Protein AF-A0A6C0GE37-F1 (afdb_monomer)

Structure (mmCIF, N/CA/C/O backbone):
data_AF-A0A6C0GE37-F1
#
_entry.id   AF-A0A6C0GE37-F1
#
loop_
_atom_site.group_PDB
_atom_site.id
_atom_site.type_symbol
_atom_site.label_atom_id
_atom_site.label_alt_id
_atom_site.label_comp_id
_atom_site.label_asym_id
_atom_site.label_entity_id
_atom_site.label_seq_id
_atom_site.pdbx_PDB_ins_code
_atom_site.Cartn_x
_atom_site.Cartn_y
_atom_site.Cartn_z
_atom_site.occupancy
_atom_site.B_iso_or_equiv
_atom_site.auth_seq_id
_atom_site.auth_comp_id
_atom_site.auth_asym_id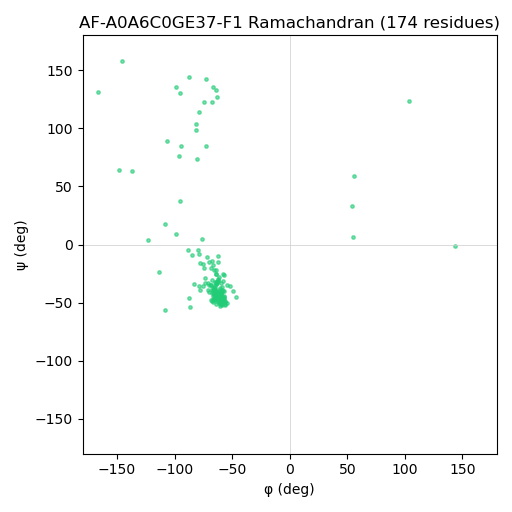
_atom_site.auth_atom_id
_atom_site.pdbx_PDB_model_num
ATOM 1 N N . MET A 1 1 ? -14.416 -0.572 -7.168 1.00 77.81 1 MET A N 1
ATOM 2 C CA . MET A 1 1 ? -14.312 0.905 -7.220 1.00 77.81 1 MET A CA 1
ATOM 3 C C . MET A 1 1 ? -13.157 1.332 -8.109 1.00 77.81 1 MET A C 1
ATOM 5 O O . MET A 1 1 ? -12.217 0.561 -8.266 1.00 77.81 1 MET A O 1
ATOM 9 N N . LYS A 1 2 ? -13.223 2.531 -8.700 1.00 89.38 2 LYS A N 1
ATOM 10 C CA . LYS A 1 2 ? -12.114 3.103 -9.487 1.00 89.38 2 LYS A CA 1
ATOM 11 C C . LYS A 1 2 ? -11.166 3.870 -8.557 1.00 89.38 2 LYS A C 1
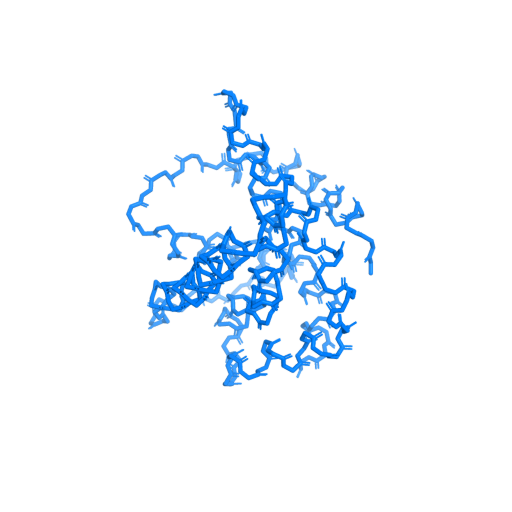ATOM 13 O O . LYS A 1 2 ? -11.636 4.543 -7.646 1.00 89.38 2 LYS A O 1
ATOM 18 N N . PHE A 1 3 ? -9.854 3.850 -8.813 1.00 92.69 3 PHE A N 1
ATOM 19 C CA . PHE A 1 3 ? -8.864 4.534 -7.959 1.00 92.69 3 PHE A CA 1
ATOM 20 C C . PHE A 1 3 ? -9.165 6.032 -7.749 1.00 92.69 3 PHE A C 1
ATOM 22 O O . PHE A 1 3 ? -8.959 6.561 -6.661 1.00 92.69 3 PHE A O 1
ATOM 29 N N . LYS A 1 4 ? -9.715 6.710 -8.769 1.00 94.62 4 LYS A N 1
ATOM 30 C CA . LYS A 1 4 ? -10.102 8.130 -8.693 1.00 94.62 4 LYS A CA 1
ATOM 31 C C . LYS A 1 4 ? -11.137 8.390 -7.599 1.00 94.62 4 LYS A C 1
ATOM 33 O O . LYS A 1 4 ? -11.048 9.387 -6.896 1.00 94.62 4 LYS A O 1
ATOM 38 N N . GLU A 1 5 ? -12.103 7.490 -7.458 1.00 95.44 5 GLU A N 1
ATOM 39 C CA . GLU A 1 5 ? -13.155 7.592 -6.449 1.00 95.44 5 GLU A CA 1
ATOM 40 C C . GLU A 1 5 ? -12.584 7.426 -5.037 1.00 95.44 5 GLU A C 1
ATOM 42 O O . GLU A 1 5 ? -12.931 8.196 -4.144 1.00 95.44 5 GLU A O 1
ATOM 47 N N . LEU A 1 6 ? -11.653 6.480 -4.856 1.00 95.62 6 LEU A N 1
ATOM 48 C CA . LEU A 1 6 ? -10.946 6.287 -3.588 1.00 95.62 6 LEU A CA 1
ATOM 49 C C . LEU A 1 6 ? -10.177 7.552 -3.193 1.00 95.62 6 LEU A C 1
ATOM 51 O O . LEU A 1 6 ? -10.388 8.070 -2.100 1.00 95.62 6 LEU A O 1
ATOM 55 N N . LEU A 1 7 ? -9.379 8.108 -4.112 1.00 96.31 7 LEU A N 1
ATOM 56 C CA . LEU A 1 7 ? -8.619 9.337 -3.865 1.00 96.31 7 LEU A CA 1
ATOM 57 C C . LEU A 1 7 ? -9.532 10.521 -3.518 1.00 96.31 7 LEU A C 1
ATOM 59 O O . LEU A 1 7 ? -9.231 11.275 -2.593 1.00 96.31 7 LEU A O 1
ATOM 63 N N . LEU A 1 8 ? -10.660 10.680 -4.220 1.00 96.50 8 LEU A N 1
ATOM 64 C CA . LEU A 1 8 ? -11.628 11.748 -3.953 1.00 96.50 8 LEU A CA 1
ATOM 65 C C . LEU A 1 8 ? -12.291 11.597 -2.579 1.00 96.50 8 LEU A C 1
ATOM 67 O O . LEU A 1 8 ? -12.357 12.573 -1.829 1.00 96.50 8 LEU A O 1
ATOM 71 N N . ARG A 1 9 ? -12.740 10.387 -2.221 1.00 95.31 9 ARG A N 1
ATOM 72 C CA . ARG A 1 9 ? -13.322 10.103 -0.898 1.00 95.31 9 ARG A CA 1
ATOM 73 C C . ARG A 1 9 ? -12.304 10.351 0.212 1.00 95.31 9 ARG A C 1
ATOM 75 O O . ARG A 1 9 ? -12.623 11.027 1.187 1.00 95.31 9 ARG A O 1
ATOM 82 N N . SER A 1 10 ? -11.073 9.870 0.045 1.00 94.94 10 SER A N 1
ATOM 83 C CA . SER A 1 10 ? -9.993 10.076 1.013 1.00 94.94 10 SER A CA 1
ATOM 84 C C . SER A 1 10 ? -9.624 11.545 1.177 1.00 94.94 10 SER A C 1
ATOM 86 O O . SER A 1 10 ? -9.454 12.011 2.301 1.00 94.94 10 SER A O 1
ATOM 88 N N . LYS A 1 11 ? -9.544 12.296 0.075 1.00 94.56 11 LYS A N 1
ATOM 89 C CA . LYS A 1 11 ? -9.297 13.737 0.119 1.00 94.56 11 LYS A CA 1
ATOM 90 C C . LYS A 1 11 ? -10.422 14.465 0.854 1.00 94.56 11 LYS A C 1
ATOM 92 O O . LYS A 1 11 ? -10.144 15.197 1.793 1.00 94.56 11 LYS A O 1
ATOM 97 N N . SER A 1 12 ? -11.682 14.193 0.503 1.00 94.44 12 SER A N 1
ATOM 98 C CA . SER A 1 12 ? -12.840 14.796 1.179 1.00 94.44 12 SER A CA 1
ATOM 99 C C . SER A 1 12 ? -12.868 14.489 2.681 1.00 94.44 12 SER A C 1
ATOM 101 O O . SER A 1 12 ? -13.231 15.350 3.480 1.00 94.44 12 SER A O 1
ATOM 103 N N . TYR A 1 13 ? -12.454 13.282 3.078 1.00 92.81 13 TYR A N 1
ATOM 104 C CA . TYR A 1 13 ? -12.346 12.900 4.485 1.00 92.81 13 TYR A CA 1
ATOM 105 C C . TYR A 1 13 ? -11.274 13.706 5.230 1.00 92.81 13 TYR A C 1
ATOM 107 O O . TYR A 1 13 ? -11.537 14.214 6.321 1.00 92.81 13 TYR A O 1
ATOM 115 N N . LEU A 1 14 ? -10.075 13.840 4.653 1.00 90.81 14 LEU A N 1
ATOM 116 C CA . LEU A 1 14 ? -8.969 14.569 5.283 1.00 90.81 14 LEU A CA 1
ATOM 117 C C . LEU A 1 14 ? -9.169 16.087 5.258 1.00 90.81 14 LEU A C 1
ATOM 119 O O . LEU A 1 14 ? -8.799 16.750 6.220 1.00 90.81 14 LEU A O 1
ATOM 123 N N . ASP A 1 15 ? -9.813 16.636 4.227 1.00 90.38 15 ASP A N 1
ATOM 124 C CA . ASP A 1 15 ? -10.150 18.064 4.162 1.00 90.38 15 ASP A CA 1
ATOM 125 C C . ASP A 1 15 ? -11.117 18.464 5.292 1.00 90.38 15 ASP A C 1
ATOM 127 O O . ASP A 1 15 ? -11.019 19.563 5.834 1.00 90.38 15 ASP A O 1
ATOM 131 N N . LYS A 1 16 ? -12.007 17.552 5.710 1.00 89.69 16 LYS A N 1
ATOM 132 C CA . LYS A 1 16 ? -12.886 17.739 6.878 1.00 89.69 16 LYS A CA 1
ATOM 133 C C . LYS A 1 16 ? -12.165 17.575 8.220 1.00 89.69 16 LYS A C 1
ATOM 135 O O . LYS A 1 16 ? -12.702 17.995 9.238 1.00 89.69 16 LYS A O 1
ATOM 140 N N . ASN A 1 17 ? -10.976 16.971 8.232 1.00 84.94 17 ASN A N 1
ATOM 141 C CA . ASN A 1 17 ? -10.216 16.654 9.443 1.00 84.94 17 ASN A CA 1
ATOM 142 C C . ASN A 1 17 ? -8.714 16.977 9.272 1.00 84.94 17 ASN A C 1
ATOM 144 O O . ASN A 1 17 ? -7.864 16.078 9.306 1.00 84.94 17 ASN A O 1
ATOM 148 N N . PRO A 1 18 ? -8.355 18.256 9.060 1.00 78.12 18 PRO A N 1
ATOM 149 C CA . PRO A 1 18 ? -7.013 18.651 8.628 1.00 78.12 18 PRO A CA 1
ATOM 150 C C . PRO A 1 18 ? -5.913 18.366 9.664 1.00 78.12 18 PRO A C 1
ATOM 152 O O . PRO A 1 18 ? -4.746 18.224 9.297 1.00 78.12 18 PRO A O 1
ATOM 155 N N . HIS A 1 19 ? -6.265 18.240 10.947 1.00 76.94 19 HIS A N 1
ATOM 156 C CA . HIS A 1 19 ? -5.350 17.911 12.048 1.00 76.94 19 HIS A CA 1
ATOM 157 C C . HIS A 1 19 ? -4.782 16.485 11.978 1.00 76.94 19 HIS A C 1
ATOM 159 O O . HIS A 1 19 ? -3.791 16.194 12.645 1.00 76.94 19 HIS A O 1
ATOM 165 N N . TYR A 1 20 ? -5.351 15.600 11.153 1.00 75.12 20 TYR A N 1
ATOM 166 C CA . TYR A 1 20 ? -4.868 14.221 10.979 1.00 75.12 20 TYR A CA 1
ATOM 167 C C . TYR A 1 20 ? -3.641 14.082 10.082 1.00 75.12 20 TYR A C 1
ATOM 169 O O . TYR A 1 20 ? -3.049 13.001 10.018 1.00 75.12 20 TYR A O 1
ATOM 177 N N . VAL A 1 21 ? -3.241 15.165 9.417 1.00 71.75 21 VAL A N 1
ATOM 178 C CA . VAL A 1 21 ? -2.014 15.237 8.624 1.00 71.75 21 VAL A CA 1
ATOM 179 C C . VAL A 1 21 ? -0.929 15.865 9.496 1.00 71.75 21 VAL A C 1
ATOM 181 O O . VAL A 1 21 ? -0.613 17.047 9.378 1.00 71.75 21 VAL A O 1
ATOM 184 N N . ALA A 1 22 ? -0.381 15.080 10.423 1.00 63.69 22 ALA A N 1
ATOM 185 C CA . ALA A 1 22 ? 0.732 15.511 11.262 1.00 63.69 22 ALA A CA 1
ATOM 186 C C . ALA A 1 22 ? 2.065 15.054 10.652 1.00 63.69 22 ALA A C 1
ATOM 188 O O . ALA A 1 22 ? 2.244 13.877 10.341 1.00 63.69 22 ALA A O 1
ATOM 189 N N . ASN A 1 23 ? 3.027 15.971 10.522 1.00 58.41 23 ASN A N 1
ATOM 190 C CA . ASN A 1 23 ? 4.395 15.639 10.121 1.00 58.41 23 ASN A CA 1
ATOM 191 C C . ASN A 1 23 ? 5.113 14.936 11.280 1.00 58.41 23 ASN A C 1
ATOM 193 O O . ASN A 1 23 ? 5.798 15.577 12.074 1.00 58.41 23 ASN A O 1
ATOM 197 N N . ARG A 1 24 ? 4.947 13.618 11.402 1.00 59.25 24 ARG A N 1
ATOM 198 C CA . ARG A 1 24 ? 5.742 12.806 12.329 1.00 59.25 24 ARG A CA 1
ATOM 199 C C . ARG A 1 24 ? 6.747 11.978 11.541 1.00 59.25 24 ARG A C 1
ATOM 201 O O . ARG A 1 24 ? 6.466 10.849 11.156 1.00 59.25 24 ARG A O 1
ATOM 208 N N . TYR A 1 25 ? 7.924 12.553 11.311 1.00 57.50 25 TYR A N 1
ATOM 209 C CA . TYR A 1 25 ? 9.093 11.794 10.875 1.00 57.50 25 TYR A CA 1
ATOM 210 C C . TYR A 1 25 ? 9.678 11.098 12.104 1.00 57.50 25 TYR A C 1
ATOM 212 O O . TYR A 1 25 ? 10.118 11.760 13.040 1.00 57.50 25 TYR A O 1
ATOM 220 N N . SER A 1 26 ? 9.636 9.769 12.148 1.00 61.88 26 SER A N 1
ATOM 221 C CA . SER A 1 26 ? 10.263 9.007 13.227 1.00 61.88 26 SER A CA 1
ATOM 222 C C . SER A 1 26 ? 10.823 7.689 12.707 1.00 61.88 26 SER A C 1
ATOM 224 O O . SER A 1 26 ? 10.369 7.169 11.689 1.00 61.88 26 SER A O 1
ATOM 226 N N . LEU A 1 27 ? 11.785 7.122 13.437 1.00 59.34 27 LEU A N 1
ATOM 227 C CA . LEU A 1 27 ? 12.392 5.820 13.134 1.00 59.34 27 LEU A CA 1
ATOM 228 C C . LEU A 1 27 ? 11.377 4.655 13.188 1.00 59.34 27 LEU A C 1
ATOM 230 O O . LEU A 1 27 ? 11.637 3.582 12.654 1.00 59.34 27 LEU A O 1
ATOM 234 N N . GLY A 1 28 ? 10.195 4.865 13.779 1.00 77.25 28 GLY A N 1
ATOM 235 C CA . GLY A 1 28 ? 9.119 3.877 13.895 1.00 77.25 28 GLY A CA 1
ATOM 236 C C . GLY A 1 28 ? 8.053 3.976 12.801 1.00 77.25 28 GLY A C 1
ATOM 237 O O . GLY A 1 28 ? 6.875 3.806 13.114 1.00 77.25 28 GLY A 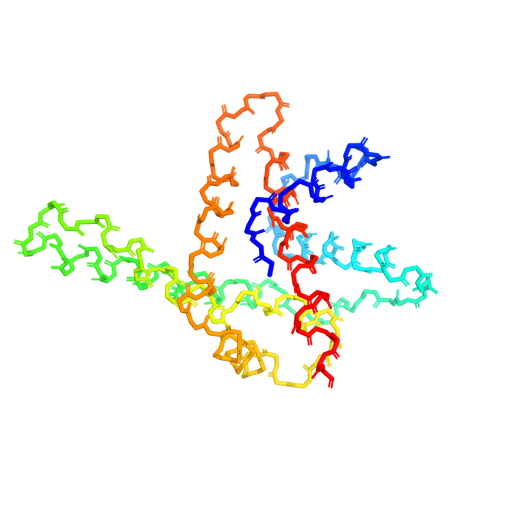O 1
ATOM 238 N N . VAL A 1 29 ? 8.425 4.286 11.552 1.00 85.94 29 VAL A N 1
ATOM 239 C CA . VAL A 1 29 ? 7.488 4.594 10.446 1.00 85.94 29 VAL A CA 1
ATOM 240 C C . VAL A 1 29 ? 6.339 3.584 10.343 1.00 85.94 29 VAL A C 1
ATOM 242 O O . VAL A 1 29 ? 5.182 3.980 10.234 1.00 85.94 29 VAL A O 1
ATOM 245 N N . PHE A 1 30 ? 6.630 2.282 10.438 1.00 91.56 30 PHE A N 1
ATOM 246 C CA . PHE A 1 30 ? 5.605 1.238 10.344 1.00 91.56 30 PHE A CA 1
ATOM 247 C C . PHE A 1 30 ? 4.671 1.189 11.549 1.00 91.56 30 PHE A C 1
ATOM 249 O O . PHE A 1 30 ? 3.468 1.026 11.371 1.00 91.56 30 PHE A O 1
ATOM 256 N N . TRP A 1 31 ? 5.197 1.353 12.762 1.00 91.94 31 TRP A N 1
ATOM 257 C CA . TRP A 1 31 ? 4.380 1.362 13.973 1.00 91.94 31 TRP A CA 1
ATOM 258 C C . TRP A 1 31 ? 3.457 2.584 14.008 1.00 91.94 31 TRP A C 1
ATOM 260 O O . TRP A 1 31 ? 2.254 2.445 14.213 1.00 91.94 31 TRP A O 1
ATOM 270 N N . TRP A 1 32 ? 3.990 3.776 13.718 1.00 90.25 32 TRP A N 1
ATOM 271 C CA . TRP A 1 32 ? 3.192 5.005 13.649 1.00 90.25 32 TRP A CA 1
ATOM 272 C C . TRP A 1 32 ? 2.191 4.977 12.498 1.00 90.25 32 TRP A C 1
ATOM 274 O O . TRP A 1 32 ? 1.055 5.410 12.675 1.00 90.25 32 TRP A O 1
ATOM 284 N N . GLY A 1 33 ? 2.583 4.428 11.346 1.00 90.94 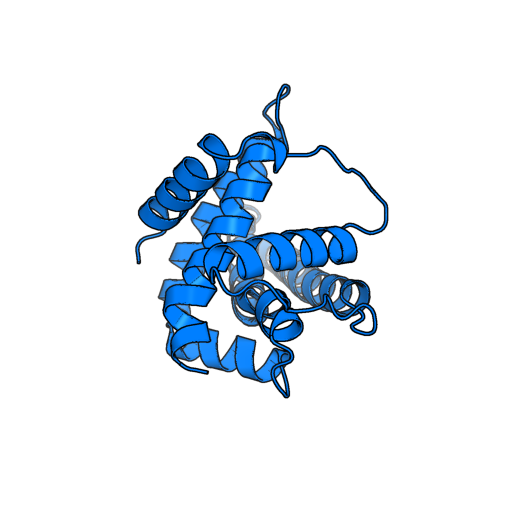33 GLY A N 1
ATOM 285 C CA . GLY A 1 33 ? 1.684 4.204 10.219 1.00 90.94 33 GLY A CA 1
ATOM 286 C C . GLY A 1 33 ? 0.537 3.265 10.587 1.00 90.94 33 GLY A C 1
ATOM 287 O O . GLY A 1 33 ? -0.619 3.600 10.351 1.00 90.94 33 GLY A O 1
ATOM 288 N N . ALA A 1 34 ? 0.831 2.138 11.240 1.00 93.25 34 ALA A N 1
ATOM 289 C CA . ALA A 1 34 ? -0.186 1.206 11.723 1.00 93.25 34 ALA A CA 1
ATOM 290 C C . ALA A 1 34 ? -1.117 1.853 12.755 1.00 93.25 34 ALA A C 1
ATOM 292 O O . ALA A 1 34 ? -2.332 1.694 12.664 1.00 93.25 34 ALA A O 1
ATOM 293 N N . LYS A 1 35 ? -0.570 2.632 13.695 1.00 92.94 35 LYS A N 1
ATOM 294 C CA . LYS A 1 35 ? -1.367 3.370 14.679 1.00 92.94 35 LYS A CA 1
ATOM 295 C C . LYS A 1 35 ? -2.281 4.396 14.008 1.00 92.94 35 LYS A C 1
ATOM 297 O O . LYS A 1 35 ? -3.467 4.449 14.315 1.00 92.94 35 LYS A O 1
ATOM 302 N N . TRP A 1 36 ? -1.764 5.152 13.042 1.00 92.50 36 TRP A N 1
ATOM 303 C CA . TRP A 1 36 ? -2.568 6.088 12.260 1.00 92.50 36 TRP A CA 1
ATOM 304 C C . TRP A 1 36 ? -3.671 5.366 11.475 1.00 92.50 36 TRP A C 1
ATOM 306 O O . TRP A 1 36 ? -4.812 5.817 11.474 1.00 92.50 36 TRP A O 1
ATOM 316 N N . MET A 1 37 ? -3.361 4.226 10.847 1.00 93.75 37 MET A N 1
ATOM 317 C CA . MET A 1 37 ? -4.345 3.412 10.126 1.00 93.75 37 MET A CA 1
ATOM 318 C C . MET A 1 37 ? -5.433 2.872 11.055 1.00 93.75 37 MET A C 1
ATOM 320 O O . MET A 1 37 ? -6.602 2.891 10.681 1.00 93.75 37 MET A O 1
ATOM 324 N N . PHE A 1 38 ? -5.059 2.433 12.258 1.00 93.75 38 PHE A N 1
ATOM 325 C CA . PHE A 1 38 ? -5.992 1.997 13.294 1.00 93.75 38 PHE A CA 1
ATOM 326 C C . PHE A 1 38 ? -6.951 3.121 13.684 1.00 93.75 38 PHE A C 1
ATOM 328 O O . PHE A 1 38 ? -8.160 2.923 13.632 1.00 93.75 38 PHE A O 1
ATOM 335 N N . ASP A 1 39 ? -6.427 4.310 14.001 1.00 91.44 39 ASP A N 1
ATOM 336 C CA . ASP A 1 39 ? -7.256 5.449 14.413 1.00 91.44 39 ASP A CA 1
ATOM 337 C C . ASP A 1 39 ? -8.246 5.843 13.302 1.00 91.44 39 ASP A C 1
ATOM 339 O O . ASP A 1 39 ? -9.400 6.165 13.573 1.00 91.44 39 ASP A O 1
ATOM 343 N N . ARG A 1 40 ? -7.824 5.773 12.031 1.00 91.94 40 ARG A N 1
ATOM 344 C CA . ARG A 1 40 ? -8.712 6.037 10.887 1.00 91.94 40 ARG A CA 1
ATOM 345 C C . ARG A 1 40 ? -9.752 4.937 10.680 1.00 91.94 40 ARG A C 1
ATOM 347 O O . ARG A 1 40 ? -10.886 5.260 10.348 1.00 91.94 40 ARG A O 1
ATOM 354 N N . LEU A 1 41 ? -9.399 3.664 10.854 1.00 91.31 41 LEU A N 1
ATOM 355 C CA . LEU A 1 41 ? -10.357 2.557 10.754 1.00 91.31 41 LEU A CA 1
ATOM 356 C C . LEU A 1 41 ? -11.420 2.621 11.863 1.00 91.31 41 LEU A C 1
ATOM 358 O O . LEU A 1 41 ? -12.601 2.474 11.561 1.00 91.31 41 LEU A O 1
ATOM 362 N N . ASP A 1 42 ? -11.021 2.902 13.107 1.00 89.94 42 ASP A N 1
ATOM 363 C CA . ASP A 1 42 ? -11.939 3.049 14.252 1.00 89.94 42 ASP A CA 1
ATOM 364 C C . ASP A 1 42 ? -12.930 4.209 14.030 1.00 89.94 42 ASP A C 1
ATOM 366 O O . ASP A 1 42 ? -14.140 4.070 14.230 1.00 89.94 42 ASP A O 1
ATOM 370 N N . GLU A 1 43 ? -12.443 5.339 13.505 1.00 88.31 43 GLU A N 1
ATOM 371 C CA . GLU A 1 43 ? -13.293 6.472 13.121 1.00 88.31 43 GLU A CA 1
ATOM 372 C C . GLU A 1 43 ? -14.271 6.130 11.988 1.00 88.31 43 GLU A C 1
ATOM 374 O O . GLU A 1 43 ? -15.447 6.502 12.054 1.00 88.31 43 GLU A O 1
ATOM 379 N N . LEU A 1 44 ? -13.799 5.428 10.952 1.00 87.81 44 LEU A N 1
ATOM 380 C CA . LEU A 1 44 ? -14.622 5.025 9.809 1.00 87.81 44 LEU A CA 1
ATOM 381 C C . LEU A 1 44 ? -15.744 4.061 10.215 1.00 87.81 44 LEU A C 1
ATOM 383 O O . LEU A 1 44 ? -16.827 4.116 9.630 1.00 87.81 44 LEU A O 1
ATOM 387 N N . ASP A 1 45 ? -15.521 3.216 11.221 1.00 83.25 45 ASP A N 1
ATOM 388 C CA . ASP A 1 45 ? -16.529 2.275 11.719 1.00 83.25 45 ASP A CA 1
ATOM 389 C C . ASP A 1 45 ? -17.581 2.918 12.624 1.00 83.25 45 ASP A C 1
ATOM 391 O O . ASP A 1 45 ? -18.617 2.303 12.890 1.00 83.25 45 ASP A O 1
ATOM 395 N N . LYS A 1 46 ? -17.328 4.129 13.140 1.00 77.12 46 LYS A N 1
ATOM 396 C CA . LYS A 1 46 ? -18.142 4.797 14.178 1.00 77.12 46 LYS A CA 1
ATOM 397 C C . LYS A 1 46 ? -18.334 3.966 15.461 1.00 77.12 46 LYS A C 1
ATOM 399 O O . LYS A 1 46 ? -19.085 4.379 16.346 1.00 77.12 46 LYS A O 1
ATOM 404 N N . LYS A 1 47 ? -17.661 2.819 15.590 1.00 65.12 47 LYS A N 1
ATOM 405 C CA . LYS A 1 47 ? -17.677 1.941 16.762 1.00 65.12 47 LYS A CA 1
ATOM 406 C C . LYS A 1 47 ? -16.493 2.297 17.648 1.00 65.12 47 LYS A C 1
ATOM 408 O O . LYS A 1 47 ? -15.446 1.676 17.569 1.00 65.12 47 LYS A O 1
ATOM 413 N N . LYS A 1 48 ? -16.674 3.305 18.501 1.00 59.94 48 LYS A N 1
ATOM 414 C CA . LYS A 1 48 ? -15.665 3.660 19.504 1.00 59.94 48 LYS A CA 1
ATOM 415 C C . LYS A 1 48 ? -15.490 2.498 20.482 1.00 59.94 48 LYS A C 1
ATOM 417 O O . LYS A 1 48 ? -16.473 2.069 21.085 1.00 59.94 48 LYS A O 1
ATOM 422 N N . GLY A 1 49 ? -14.256 2.038 20.677 1.00 65.75 49 GLY A N 1
ATOM 423 C CA . GLY A 1 49 ? -13.930 1.124 21.780 1.00 65.75 49 GLY A CA 1
ATOM 424 C C . GLY A 1 49 ? -12.899 0.044 21.480 1.00 65.75 49 GLY A C 1
ATOM 425 O O . GLY A 1 49 ? -12.557 -0.713 22.387 1.00 65.75 49 GLY A O 1
ATOM 426 N N . HIS A 1 50 ? -12.377 -0.043 20.255 1.00 79.69 50 HIS A N 1
ATOM 427 C CA . HIS A 1 50 ? -11.262 -0.944 19.992 1.00 79.69 50 HIS A CA 1
ATOM 428 C C . HIS A 1 50 ? -9.977 -0.385 20.618 1.00 79.69 50 HIS A C 1
ATOM 430 O O . HIS A 1 50 ? -9.729 0.822 20.620 1.00 79.69 50 HIS A O 1
ATOM 436 N N . SER A 1 51 ? -9.140 -1.265 21.165 1.00 87.56 51 SER A N 1
ATOM 437 C CA . SER A 1 51 ? -7.799 -0.913 21.627 1.00 87.56 51 SER A CA 1
ATOM 438 C C . SER A 1 51 ? -6.767 -1.302 20.571 1.00 87.56 51 SER A C 1
ATOM 440 O O . SER A 1 51 ? -6.817 -2.391 19.995 1.00 87.56 51 SER A O 1
ATOM 442 N N . PHE A 1 52 ?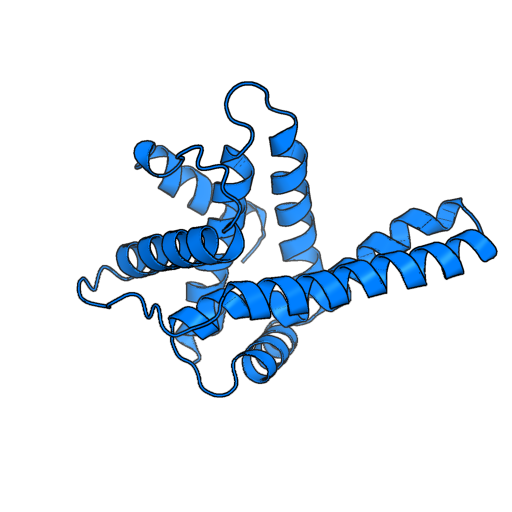 -5.823 -0.396 20.305 1.00 91.62 52 PHE A N 1
ATOM 443 C CA . PHE A 1 52 ? -4.695 -0.694 19.428 1.00 91.62 52 PHE A CA 1
ATOM 444 C C . PHE A 1 52 ? -3.803 -1.736 20.098 1.00 91.62 52 PHE A C 1
ATOM 446 O O . PHE A 1 52 ? -3.308 -1.515 21.204 1.00 91.62 52 PHE A O 1
ATOM 453 N N . ASP A 1 53 ? -3.596 -2.863 19.426 1.00 91.25 53 ASP A N 1
ATOM 454 C CA . ASP A 1 53 ? -2.781 -3.948 19.954 1.00 91.2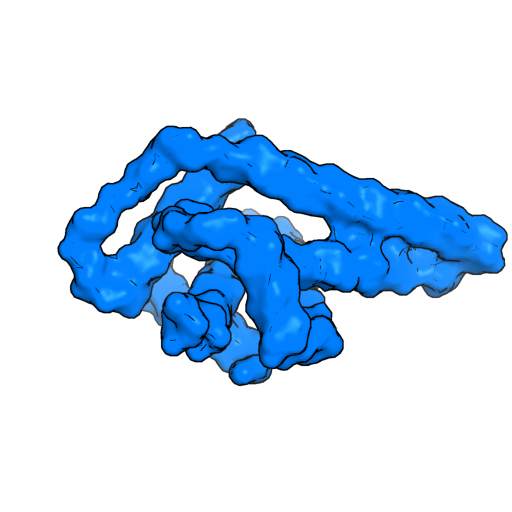5 53 ASP A CA 1
ATOM 455 C C . ASP A 1 53 ? -1.293 -3.673 19.730 1.00 91.25 53 ASP A C 1
ATOM 457 O O . ASP A 1 53 ? -0.747 -3.894 18.648 1.00 91.25 53 ASP A O 1
ATOM 461 N N . SER A 1 54 ? -0.630 -3.180 20.773 1.00 89.94 54 SER A N 1
ATOM 462 C CA . SER A 1 54 ? 0.803 -2.892 20.750 1.00 89.94 54 SER A CA 1
ATOM 463 C C . SER A 1 54 ? 1.683 -4.145 20.740 1.00 89.94 54 SER A C 1
ATOM 465 O O . SER A 1 54 ? 2.882 -4.014 20.494 1.00 89.94 54 SER A O 1
ATOM 467 N N . SER A 1 55 ? 1.128 -5.343 20.971 1.00 92.56 55 SER A N 1
ATOM 468 C CA . SER A 1 55 ? 1.893 -6.598 20.923 1.00 92.56 55 SER A CA 1
ATOM 469 C C . SER A 1 55 ? 2.231 -7.035 19.493 1.00 92.56 55 SER A C 1
ATOM 471 O O . SER A 1 55 ? 3.175 -7.797 19.276 1.00 92.56 55 SER A O 1
ATOM 473 N N . VAL A 1 56 ? 1.501 -6.527 18.494 1.00 94.25 56 VAL A N 1
ATOM 474 C CA . VAL A 1 56 ? 1.747 -6.839 17.084 1.00 94.25 56 VAL A CA 1
ATOM 475 C C . VAL A 1 56 ?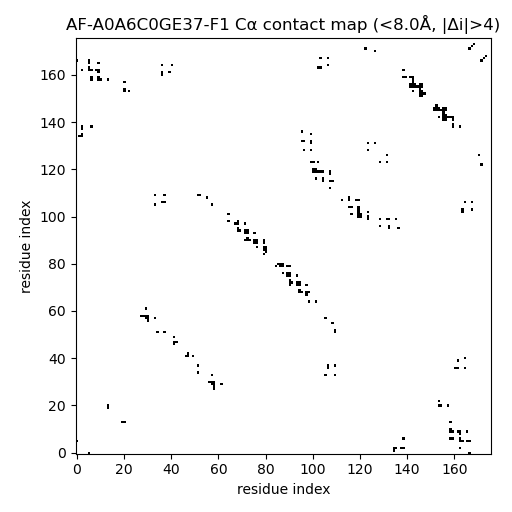 2.991 -6.102 16.591 1.00 94.25 56 VAL A C 1
ATOM 477 O O . VAL A 1 56 ? 3.069 -4.872 16.590 1.00 94.25 56 VAL A O 1
ATOM 480 N N . ASN A 1 57 ? 3.969 -6.856 16.086 1.00 94.94 57 ASN A N 1
ATOM 481 C CA . ASN A 1 57 ? 5.206 -6.293 15.551 1.00 94.94 57 ASN A CA 1
ATOM 482 C C . ASN A 1 57 ? 5.029 -5.772 14.110 1.00 94.94 57 ASN A C 1
ATOM 484 O O . ASN A 1 57 ? 5.500 -6.372 13.141 1.00 94.94 57 ASN A O 1
ATOM 488 N N . PHE A 1 58 ? 4.348 -4.632 13.963 1.00 94.88 58 PHE A N 1
ATOM 489 C CA . PHE A 1 58 ? 4.120 -3.978 12.665 1.00 94.88 58 PHE A CA 1
ATOM 490 C C . PHE A 1 58 ? 5.416 -3.634 11.924 1.00 94.88 58 PHE A C 1
ATOM 492 O O . PHE A 1 58 ? 5.451 -3.666 10.694 1.00 94.88 58 PHE A O 1
ATOM 499 N N . THR A 1 59 ? 6.493 -3.341 12.656 1.00 95.06 59 THR A N 1
ATOM 500 C CA . THR A 1 59 ? 7.805 -3.045 12.074 1.00 95.06 59 THR A CA 1
ATOM 501 C C . THR A 1 59 ? 8.385 -4.260 11.361 1.00 95.06 59 THR A C 1
ATOM 503 O O . THR A 1 59 ? 8.800 -4.131 10.213 1.00 95.06 59 THR A O 1
ATOM 506 N N . ALA A 1 60 ? 8.351 -5.443 11.979 1.00 95.56 60 ALA A N 1
ATOM 507 C CA . ALA A 1 60 ? 8.832 -6.671 11.348 1.00 95.56 60 ALA A CA 1
ATOM 508 C C . ALA A 1 60 ? 8.040 -7.012 10.075 1.00 95.56 60 ALA A C 1
ATOM 510 O O . ALA A 1 60 ? 8.641 -7.303 9.043 1.00 95.56 60 ALA A O 1
ATOM 511 N N . TYR A 1 61 ? 6.706 -6.904 10.109 1.00 96.31 61 TYR A N 1
ATOM 512 C CA . TYR A 1 61 ? 5.866 -7.129 8.923 1.00 96.31 61 TYR A CA 1
ATOM 513 C C . TYR A 1 61 ? 6.106 -6.095 7.817 1.00 96.31 61 TYR A C 1
ATOM 515 O O . TYR A 1 61 ? 6.125 -6.448 6.638 1.00 96.31 61 TYR A O 1
ATOM 523 N N . GLY A 1 62 ? 6.311 -4.828 8.187 1.00 95.00 62 GLY A N 1
ATOM 524 C CA . GLY A 1 62 ? 6.691 -3.769 7.256 1.00 95.00 62 GLY A CA 1
ATOM 525 C C . GLY A 1 62 ? 8.024 -4.070 6.577 1.00 95.00 62 GLY A C 1
ATOM 526 O O . GLY A 1 62 ? 8.084 -4.124 5.352 1.00 95.00 62 GLY A O 1
ATOM 527 N N . ILE A 1 63 ? 9.068 -4.350 7.359 1.00 95.81 63 ILE A N 1
ATOM 528 C CA . ILE A 1 63 ? 10.398 -4.709 6.846 1.00 95.81 63 ILE A CA 1
ATOM 529 C C . ILE A 1 63 ? 10.309 -5.924 5.922 1.00 95.81 63 ILE A C 1
ATOM 531 O O . ILE A 1 63 ? 10.793 -5.862 4.797 1.00 95.81 63 ILE A O 1
ATOM 535 N N . PHE A 1 64 ? 9.638 -6.994 6.353 1.00 96.50 64 PHE A N 1
ATOM 536 C CA . PHE A 1 64 ? 9.440 -8.195 5.542 1.00 96.50 64 PHE A CA 1
ATOM 537 C C . PHE A 1 64 ? 8.803 -7.872 4.183 1.00 96.50 64 PHE A C 1
ATOM 539 O O . PHE A 1 64 ? 9.347 -8.246 3.143 1.00 96.50 64 PHE A O 1
ATOM 546 N N . LYS A 1 65 ? 7.692 -7.120 4.181 1.00 96.00 65 LYS A N 1
ATOM 547 C CA . LYS A 1 65 ? 7.006 -6.699 2.952 1.00 96.00 65 LYS A CA 1
ATOM 548 C C . LYS A 1 65 ? 7.953 -5.934 2.028 1.00 96.00 65 LYS A C 1
ATOM 550 O O . LYS A 1 65 ? 8.064 -6.264 0.851 1.00 96.00 65 LYS A O 1
ATOM 555 N N . TYR A 1 66 ? 8.628 -4.911 2.546 1.00 95.19 66 TYR A N 1
ATOM 556 C CA . TYR A 1 66 ? 9.447 -4.037 1.710 1.00 95.19 66 TYR A CA 1
ATOM 557 C C . TYR A 1 66 ? 10.753 -4.690 1.250 1.00 95.19 66 TYR A C 1
ATOM 559 O O . TYR A 1 66 ? 11.186 -4.383 0.145 1.00 95.19 66 TYR A O 1
ATOM 567 N N . ILE A 1 67 ? 11.331 -5.632 2.005 1.00 97.44 67 ILE A N 1
ATOM 568 C CA . ILE A 1 67 ? 12.453 -6.461 1.531 1.00 97.44 67 ILE A CA 1
ATOM 569 C C . ILE A 1 67 ? 12.025 -7.292 0.320 1.00 97.44 67 ILE A C 1
ATOM 571 O O . ILE A 1 67 ? 12.742 -7.312 -0.676 1.00 97.44 67 ILE A O 1
ATOM 575 N N . LEU A 1 68 ? 10.854 -7.936 0.362 1.00 97.69 68 LEU A N 1
ATOM 576 C CA . LEU A 1 68 ? 10.363 -8.722 -0.775 1.00 97.69 68 LEU A CA 1
ATOM 577 C C . LEU A 1 68 ? 10.088 -7.851 -2.003 1.00 97.69 68 LEU A C 1
ATOM 579 O O . LEU A 1 68 ? 10.518 -8.189 -3.109 1.00 97.69 68 LEU A O 1
ATOM 583 N N . CYS A 1 69 ? 9.411 -6.714 -1.822 1.00 97.62 69 CYS A N 1
ATOM 584 C CA . CYS A 1 69 ? 9.124 -5.810 -2.933 1.00 97.62 69 CYS A CA 1
ATOM 585 C C . CYS A 1 69 ? 10.413 -5.204 -3.518 1.00 97.62 69 CYS A C 1
ATOM 587 O O . CYS A 1 69 ? 10.600 -5.223 -4.734 1.00 97.62 69 CYS A O 1
ATOM 589 N N . ALA A 1 70 ? 11.327 -4.711 -2.674 1.00 97.62 70 ALA A N 1
ATOM 590 C CA . ALA A 1 70 ? 12.597 -4.131 -3.114 1.00 97.62 70 ALA A CA 1
ATOM 591 C C . ALA A 1 70 ? 13.523 -5.178 -3.749 1.00 97.62 70 ALA A C 1
ATOM 593 O O . ALA A 1 70 ? 14.123 -4.907 -4.784 1.00 97.62 70 ALA A O 1
ATOM 594 N N . GLY A 1 71 ? 13.597 -6.388 -3.189 1.00 98.25 71 GLY A N 1
ATOM 595 C CA . GLY A 1 71 ? 14.344 -7.499 -3.779 1.00 98.25 71 GLY A CA 1
ATOM 596 C C . GLY A 1 71 ? 13.823 -7.856 -5.171 1.00 98.25 71 GLY A C 1
ATOM 597 O O . GLY A 1 71 ? 14.608 -7.994 -6.104 1.00 98.25 71 GLY A O 1
ATOM 598 N N . THR A 1 72 ? 12.500 -7.905 -5.346 1.00 98.25 72 THR A N 1
ATOM 599 C CA . THR A 1 72 ? 11.874 -8.155 -6.656 1.00 98.25 72 THR A CA 1
ATOM 600 C C . THR A 1 72 ? 12.180 -7.040 -7.656 1.00 98.25 72 THR A C 1
ATOM 602 O O . THR A 1 72 ? 12.513 -7.318 -8.810 1.00 98.25 72 THR A O 1
ATOM 605 N N . LEU A 1 73 ? 12.123 -5.778 -7.219 1.00 98.19 73 LEU A N 1
ATOM 606 C CA . LEU A 1 73 ? 12.498 -4.625 -8.040 1.00 98.19 73 LEU A CA 1
ATOM 607 C C . LEU A 1 73 ? 13.961 -4.715 -8.492 1.00 98.19 73 LEU A C 1
ATOM 609 O O . LEU A 1 73 ? 14.235 -4.592 -9.679 1.00 98.19 73 LEU A O 1
ATOM 613 N N . LEU A 1 74 ? 14.892 -4.967 -7.568 1.00 98.25 74 LEU A N 1
ATOM 614 C CA . LEU A 1 74 ? 16.325 -5.027 -7.868 1.00 98.25 74 LEU A CA 1
ATOM 615 C C . LEU A 1 74 ? 16.670 -6.198 -8.790 1.00 98.25 74 LEU A C 1
ATOM 617 O O . LEU A 1 74 ? 17.354 -5.999 -9.790 1.00 98.25 74 LEU A O 1
ATOM 621 N N . LEU A 1 75 ? 16.170 -7.402 -8.499 1.00 98.31 75 LEU A N 1
ATOM 622 C CA . LEU A 1 75 ? 16.430 -8.584 -9.325 1.00 98.31 75 LEU A CA 1
ATOM 623 C C . LEU A 1 75 ? 15.869 -8.419 -10.741 1.00 98.31 75 LEU A C 1
ATOM 625 O O . LEU A 1 75 ? 16.562 -8.710 -11.715 1.00 98.31 75 LEU A O 1
ATOM 629 N N . SER A 1 76 ? 14.641 -7.905 -10.868 1.00 98.12 76 SER A N 1
ATOM 630 C CA . SER A 1 76 ? 14.051 -7.635 -12.183 1.00 98.12 76 SER A CA 1
ATOM 631 C C . SER A 1 76 ? 14.776 -6.508 -12.919 1.00 98.12 76 SER A C 1
ATOM 633 O O . SER A 1 76 ? 15.000 -6.633 -14.118 1.00 98.12 76 SER A O 1
ATOM 635 N N . ALA A 1 77 ? 15.208 -5.448 -12.231 1.00 98.19 77 ALA A N 1
ATOM 636 C CA . ALA A 1 77 ? 15.982 -4.369 -12.838 1.00 98.19 77 ALA A CA 1
ATOM 637 C C . ALA A 1 77 ? 17.343 -4.855 -13.356 1.00 98.19 77 ALA A C 1
ATOM 639 O O . ALA A 1 77 ? 17.687 -4.544 -14.493 1.00 98.19 77 ALA A O 1
ATOM 640 N N . ILE A 1 78 ? 18.085 -5.652 -12.575 1.00 98.19 78 ILE A N 1
ATOM 641 C CA . ILE A 1 78 ? 19.372 -6.239 -12.992 1.00 98.19 78 ILE A CA 1
ATOM 642 C C . ILE A 1 78 ? 19.178 -7.113 -14.236 1.00 98.19 78 ILE A C 1
ATOM 644 O O . ILE A 1 78 ? 19.893 -6.951 -15.224 1.00 98.19 78 ILE A O 1
ATOM 648 N N . PHE A 1 79 ? 18.183 -8.002 -14.208 1.00 98.12 79 PHE A N 1
ATOM 649 C CA . PHE A 1 79 ? 17.879 -8.883 -15.334 1.00 98.12 79 PHE A CA 1
ATOM 650 C C . PHE A 1 79 ? 17.494 -8.096 -16.596 1.00 98.12 79 PHE A C 1
ATOM 652 O O . PHE A 1 79 ? 18.053 -8.321 -17.667 1.00 98.12 79 PHE A O 1
ATOM 659 N N . LEU A 1 80 ? 16.572 -7.136 -16.473 1.00 98.00 80 LEU A N 1
ATOM 660 C CA . LEU A 1 80 ? 16.073 -6.352 -17.603 1.00 98.00 80 LEU A CA 1
ATOM 661 C C . LEU A 1 80 ? 17.125 -5.392 -18.158 1.00 98.00 80 LEU A C 1
ATOM 663 O O . LEU A 1 80 ? 17.182 -5.223 -19.370 1.00 98.00 80 LEU A O 1
ATOM 667 N N . PHE A 1 81 ? 17.986 -4.818 -17.315 1.00 97.62 81 PHE A N 1
ATOM 668 C CA . PHE A 1 81 ? 19.110 -3.993 -17.762 1.00 97.62 81 PHE A CA 1
ATOM 669 C C . PHE A 1 81 ? 20.088 -4.786 -18.633 1.00 97.62 81 PHE A C 1
ATOM 671 O O . PHE A 1 81 ? 20.559 -4.264 -19.641 1.00 97.62 81 PHE A O 1
ATOM 678 N N . GLY A 1 82 ? 20.340 -6.053 -18.280 1.00 97.62 82 GLY A N 1
ATOM 679 C CA . GLY A 1 82 ? 21.162 -6.963 -19.081 1.00 97.62 82 GLY A CA 1
ATOM 680 C C . GLY A 1 82 ? 20.573 -7.277 -20.462 1.00 97.62 82 GLY A C 1
ATOM 681 O O . GLY A 1 82 ? 21.327 -7.571 -21.384 1.00 97.62 82 GLY A O 1
ATOM 682 N N . VAL A 1 83 ? 19.248 -7.181 -20.625 1.00 97.50 83 VAL A N 1
ATOM 683 C CA . VAL A 1 83 ? 18.567 -7.344 -21.922 1.00 97.50 83 VAL A CA 1
ATOM 684 C C . VAL A 1 83 ? 18.519 -6.020 -22.689 1.00 97.50 83 VAL A C 1
ATOM 686 O O . VAL A 1 83 ? 18.913 -5.952 -23.851 1.00 97.50 83 VAL A O 1
ATOM 689 N N . SER A 1 84 ? 18.004 -4.961 -22.063 1.00 97.62 84 SER A N 1
ATOM 690 C CA . SER A 1 84 ? 17.957 -3.609 -22.616 1.00 97.62 84 SER A CA 1
ATOM 691 C C . SER A 1 84 ? 17.618 -2.586 -21.522 1.00 97.62 84 SER A C 1
ATOM 693 O O . SER A 1 84 ? 16.597 -2.738 -20.844 1.00 97.62 84 SER A O 1
ATOM 695 N N . PRO A 1 85 ? 18.367 -1.474 -21.395 1.00 97.06 85 PRO A N 1
ATOM 696 C CA . PRO A 1 85 ? 18.048 -0.412 -20.437 1.00 97.06 85 PRO A CA 1
ATOM 697 C C . PRO A 1 85 ? 16.639 0.183 -20.599 1.00 97.06 85 PRO A C 1
ATOM 699 O O . PRO A 1 85 ? 16.047 0.638 -19.621 1.00 97.06 85 PRO A O 1
ATOM 702 N N . PHE A 1 86 ? 16.057 0.133 -21.803 1.00 97.44 86 PHE A N 1
ATOM 703 C CA . PHE A 1 86 ? 14.690 0.604 -22.054 1.00 97.44 86 PHE A CA 1
ATOM 704 C C . PHE A 1 86 ? 13.615 -0.238 -21.354 1.00 97.44 86 PHE A C 1
ATOM 706 O O . PHE A 1 86 ? 12.490 0.230 -21.187 1.00 97.44 86 PHE A O 1
ATOM 713 N N . LEU A 1 87 ? 13.946 -1.457 -20.914 1.00 97.25 87 LEU A N 1
ATOM 714 C CA . LEU A 1 87 ? 13.026 -2.333 -20.193 1.00 97.25 87 LEU A CA 1
ATOM 715 C C . LEU A 1 87 ? 12.987 -2.060 -18.685 1.00 97.25 87 LEU A C 1
ATOM 717 O O . LEU A 1 87 ? 12.109 -2.588 -18.005 1.00 97.25 87 LEU A O 1
ATOM 721 N N . LEU A 1 88 ? 13.876 -1.218 -18.147 1.00 96.81 88 LEU A N 1
ATOM 722 C CA . LEU A 1 88 ? 13.908 -0.889 -16.718 1.00 96.81 88 LEU A CA 1
ATOM 723 C C . LEU A 1 88 ? 12.543 -0.496 -16.123 1.00 96.81 88 LEU A C 1
ATOM 725 O O . LEU A 1 88 ? 12.251 -0.964 -15.020 1.00 96.81 88 LEU A O 1
ATOM 729 N N . PRO A 1 89 ? 11.661 0.270 -16.799 1.00 96.12 89 PRO A N 1
ATOM 730 C CA . PRO A 1 89 ? 10.340 0.590 -16.257 1.00 96.12 89 PRO A CA 1
ATOM 731 C C . PRO A 1 89 ? 9.472 -0.639 -15.928 1.00 96.12 89 PRO A C 1
ATOM 733 O O . PRO A 1 89 ? 8.636 -0.564 -15.029 1.00 96.12 89 PRO A O 1
ATOM 736 N N . PHE A 1 90 ? 9.683 -1.793 -16.574 1.00 96.56 90 PHE A N 1
ATOM 737 C CA . PHE A 1 90 ? 8.949 -3.029 -16.263 1.00 96.56 90 PHE A CA 1
ATOM 738 C C . PHE A 1 90 ? 9.304 -3.618 -14.889 1.00 96.56 90 PHE A C 1
ATOM 740 O O . PHE A 1 90 ? 8.492 -4.344 -14.313 1.00 96.56 90 PHE A O 1
ATOM 747 N N . SER A 1 91 ? 10.452 -3.255 -14.308 1.00 97.38 91 SER A N 1
ATOM 748 C CA . SER A 1 91 ? 10.798 -3.634 -12.928 1.00 97.38 91 SER A CA 1
ATOM 749 C C . SER A 1 91 ? 9.813 -3.049 -11.906 1.00 97.38 91 SER A C 1
ATOM 751 O O . SER A 1 91 ? 9.483 -3.695 -10.912 1.00 97.38 91 SER A O 1
ATOM 753 N N . ILE A 1 92 ? 9.245 -1.871 -12.191 1.00 96.12 92 ILE A N 1
ATOM 754 C CA . ILE A 1 92 ? 8.197 -1.253 -11.368 1.00 96.12 92 ILE A CA 1
ATOM 755 C C . ILE A 1 92 ? 6.935 -2.123 -11.392 1.00 96.12 92 ILE A C 1
ATOM 757 O O . ILE A 1 92 ? 6.290 -2.309 -10.363 1.00 96.12 92 ILE A O 1
ATOM 761 N N . ILE A 1 93 ? 6.595 -2.721 -12.538 1.00 96.44 93 ILE A N 1
ATOM 762 C CA . ILE A 1 93 ? 5.459 -3.649 -12.625 1.00 96.44 93 ILE A CA 1
ATOM 763 C C . ILE A 1 93 ? 5.733 -4.898 -11.780 1.00 96.44 93 ILE A C 1
ATOM 765 O O . ILE A 1 93 ? 4.855 -5.319 -11.030 1.00 96.44 93 ILE A O 1
ATOM 769 N N . ALA A 1 94 ? 6.950 -5.447 -11.831 1.00 97.12 94 ALA A N 1
ATOM 770 C CA . ALA A 1 94 ? 7.347 -6.581 -10.994 1.00 97.12 94 ALA A CA 1
ATOM 771 C C . ALA A 1 94 ? 7.250 -6.261 -9.489 1.00 97.12 94 ALA A C 1
ATOM 773 O O . ALA A 1 94 ? 6.717 -7.065 -8.724 1.00 97.12 94 ALA A O 1
ATOM 774 N N . PHE A 1 95 ? 7.672 -5.062 -9.073 1.00 97.62 95 PHE A N 1
ATOM 775 C CA . PHE A 1 95 ? 7.464 -4.559 -7.711 1.00 97.62 95 PHE A CA 1
ATOM 776 C C . PHE A 1 95 ? 5.979 -4.568 -7.330 1.00 97.62 95 PHE A C 1
ATOM 778 O O . PHE A 1 95 ? 5.615 -5.135 -6.299 1.00 97.62 95 PHE A O 1
ATOM 785 N N . TYR A 1 96 ? 5.112 -3.995 -8.173 1.00 97.31 96 TYR A N 1
ATOM 786 C CA . TYR A 1 96 ? 3.678 -3.905 -7.886 1.00 97.31 96 TYR A CA 1
ATOM 787 C C . TYR A 1 96 ? 2.979 -5.262 -7.882 1.00 97.31 96 TYR A C 1
ATOM 789 O O . TYR A 1 96 ? 2.024 -5.423 -7.128 1.00 97.31 96 TYR A O 1
ATOM 797 N N . ILE A 1 97 ? 3.446 -6.237 -8.671 1.00 97.44 97 ILE A N 1
ATOM 798 C CA . ILE A 1 97 ? 2.932 -7.613 -8.623 1.00 97.44 97 ILE A CA 1
ATOM 799 C C . ILE A 1 97 ? 3.080 -8.175 -7.212 1.00 97.44 97 ILE A C 1
ATOM 801 O O . ILE A 1 97 ? 2.121 -8.745 -6.716 1.00 97.44 97 ILE A O 1
ATOM 805 N N . VAL A 1 98 ? 4.228 -7.983 -6.559 1.00 98.00 98 VAL A N 1
ATOM 806 C CA . VAL A 1 98 ? 4.459 -8.463 -5.186 1.00 98.00 98 VAL A CA 1
ATOM 807 C C . VAL A 1 98 ? 3.781 -7.564 -4.156 1.00 98.00 98 VAL A C 1
ATOM 809 O O . VAL A 1 98 ? 3.211 -8.047 -3.177 1.00 98.00 98 VAL A O 1
ATOM 812 N N . GLU A 1 99 ? 3.801 -6.249 -4.366 1.00 97.62 99 GLU A N 1
ATOM 813 C CA . GLU A 1 99 ? 3.225 -5.293 -3.423 1.00 97.62 99 GLU A CA 1
ATOM 814 C C . GLU A 1 99 ? 1.727 -5.530 -3.196 1.00 97.62 99 GLU A C 1
ATOM 816 O O . GLU A 1 99 ? 1.271 -5.486 -2.046 1.00 97.62 99 GLU A O 1
ATOM 821 N N . VAL A 1 100 ? 0.967 -5.823 -4.261 1.00 97.69 100 VAL A N 1
ATOM 822 C CA . VAL A 1 100 ? -0.486 -6.028 -4.152 1.00 97.69 100 VAL A CA 1
ATOM 823 C C . VAL A 1 100 ? -0.845 -7.221 -3.276 1.00 97.69 100 VAL A C 1
ATOM 825 O O . VAL A 1 100 ? -1.829 -7.136 -2.547 1.00 97.69 100 VAL A O 1
ATOM 828 N N . HIS A 1 101 ? -0.036 -8.287 -3.248 1.00 98.12 101 HIS A N 1
ATOM 829 C CA . HIS A 1 101 ? -0.271 -9.441 -2.368 1.00 98.12 101 HIS A CA 1
ATOM 830 C C . HIS A 1 101 ? -0.242 -9.070 -0.885 1.00 98.12 101 HIS A C 1
ATOM 832 O O . HIS A 1 101 ? -0.923 -9.703 -0.076 1.00 98.12 101 HIS A O 1
ATOM 838 N N . PHE A 1 102 ? 0.499 -8.020 -0.528 1.00 97.75 102 PHE A N 1
ATOM 839 C CA . PHE A 1 102 ? 0.621 -7.490 0.832 1.00 97.75 102 PHE A CA 1
ATOM 840 C C . PHE A 1 102 ? -0.093 -6.145 1.008 1.00 97.75 102 PHE A C 1
ATOM 842 O O . PHE A 1 102 ? 0.199 -5.400 1.952 1.00 97.75 102 PHE A O 1
ATOM 849 N N . LEU A 1 103 ? -1.005 -5.797 0.099 1.00 95.88 103 LEU A N 1
ATOM 850 C CA . LEU A 1 103 ? -1.741 -4.537 0.134 1.00 95.88 103 LEU A CA 1
ATOM 851 C C . LEU A 1 103 ? -2.548 -4.391 1.429 1.00 95.88 103 LEU A C 1
ATOM 853 O O . LEU A 1 103 ? -2.499 -3.350 2.079 1.00 95.88 103 LEU A O 1
ATOM 857 N N . PHE A 1 104 ? -3.236 -5.460 1.829 1.00 96.94 104 PHE A N 1
ATOM 858 C CA . PHE A 1 104 ? -4.148 -5.463 2.974 1.00 96.94 104 PHE A CA 1
ATOM 859 C C . PHE A 1 104 ? -3.526 -6.026 4.252 1.00 96.94 104 PHE A C 1
ATOM 861 O O . PHE A 1 104 ? -4.224 -6.194 5.247 1.00 96.94 104 PHE A O 1
ATOM 868 N N . LEU A 1 105 ? -2.215 -6.279 4.264 1.00 97.38 105 LEU A N 1
ATOM 869 C CA . LEU A 1 105 ? -1.533 -6.880 5.409 1.00 97.38 105 LEU A CA 1
ATOM 870 C C . LEU A 1 105 ? -1.715 -6.065 6.700 1.00 97.38 105 LEU A C 1
ATOM 872 O O . LEU A 1 105 ? -2.064 -6.624 7.733 1.00 97.38 105 LEU A O 1
ATOM 876 N N . PHE A 1 106 ? -1.510 -4.747 6.645 1.00 96.19 106 PHE A N 1
ATOM 877 C CA . PHE A 1 106 ? -1.610 -3.880 7.825 1.00 96.19 106 PHE A CA 1
ATOM 878 C C . PHE A 1 106 ? -3.047 -3.778 8.370 1.00 96.19 106 PHE A C 1
ATOM 880 O O . PHE A 1 106 ? -3.223 -3.997 9.567 1.00 96.19 106 PHE A O 1
ATOM 887 N N . PRO A 1 107 ? -4.081 -3.524 7.541 1.00 95.81 107 PRO A N 1
ATOM 888 C CA . PRO A 1 107 ? -5.471 -3.571 7.999 1.00 95.81 107 PRO A CA 1
ATOM 889 C C . PRO A 1 107 ? -5.877 -4.929 8.588 1.00 95.81 107 PRO A C 1
ATOM 891 O O . PRO A 1 107 ? -6.522 -4.972 9.629 1.00 95.81 107 PRO A O 1
ATOM 894 N N . LEU A 1 108 ? -5.439 -6.040 7.983 1.00 96.50 108 LEU A N 1
ATOM 895 C CA . LEU A 1 108 ? -5.720 -7.388 8.496 1.00 96.50 108 LEU A CA 1
ATOM 896 C C . LEU A 1 108 ? -5.045 -7.658 9.849 1.00 96.50 108 LEU A C 1
ATOM 898 O O . LEU A 1 108 ? -5.626 -8.331 10.699 1.00 96.50 108 LEU A O 1
ATOM 902 N N . LEU A 1 109 ? -3.829 -7.139 10.056 1.00 95.94 109 LEU A N 1
ATOM 903 C CA . LEU A 1 109 ? -3.138 -7.192 11.348 1.00 95.94 109 LEU A CA 1
ATOM 904 C C . LEU A 1 109 ? -3.878 -6.373 12.412 1.00 95.94 109 LEU A C 1
ATOM 906 O O . LEU A 1 109 ? -4.022 -6.835 13.541 1.00 95.94 109 LEU A O 1
ATOM 910 N N . ILE A 1 110 ? -4.371 -5.187 12.044 1.00 94.88 110 ILE A N 1
ATOM 911 C CA . ILE A 1 110 ? -5.187 -4.328 12.913 1.00 94.88 110 ILE A CA 1
ATOM 912 C C . ILE A 1 110 ? -6.479 -5.042 13.335 1.00 94.88 110 ILE A C 1
ATOM 914 O O . ILE A 1 110 ? -6.810 -5.050 14.518 1.00 94.88 110 ILE A O 1
ATOM 918 N N . ASP A 1 111 ? -7.153 -5.708 12.398 1.00 93.25 111 ASP A N 1
ATOM 919 C CA . ASP A 1 111 ? -8.365 -6.498 12.658 1.00 93.25 111 ASP A CA 1
ATOM 920 C C . ASP A 1 111 ? -8.087 -7.862 13.318 1.00 93.25 111 ASP A C 1
ATOM 922 O O . ASP A 1 111 ? -9.007 -8.655 13.516 1.00 93.25 111 ASP A O 1
ATOM 926 N N . LYS A 1 112 ? -6.828 -8.155 13.674 1.00 93.25 112 LYS A N 1
ATOM 927 C CA . LYS A 1 112 ? -6.404 -9.400 14.340 1.00 93.25 112 LYS A CA 1
ATOM 928 C C . LYS A 1 112 ? -6.828 -10.670 13.592 1.00 93.25 112 LYS A C 1
ATOM 930 O O . LYS A 1 112 ? -7.094 -11.709 14.197 1.00 93.25 112 LYS A O 1
ATOM 935 N N . VAL A 1 113 ? -6.873 -10.606 12.262 1.00 93.62 113 VAL A N 1
ATOM 936 C CA . VAL A 1 113 ? -7.266 -11.743 11.424 1.00 93.62 113 VAL A CA 1
ATOM 937 C C . VAL A 1 113 ? -6.228 -12.859 11.531 1.00 93.62 113 VAL A C 1
ATOM 939 O O . VAL A 1 113 ? -5.021 -12.629 11.432 1.00 93.62 113 VAL A O 1
ATOM 942 N N . LYS A 1 114 ? -6.694 -14.104 11.683 1.00 93.44 114 LYS A N 1
ATOM 943 C CA . LYS A 1 114 ? -5.823 -15.285 11.702 1.00 93.44 114 LYS A CA 1
ATOM 944 C C . LYS A 1 114 ? -5.134 -15.460 10.339 1.00 93.44 114 LYS A C 1
ATOM 946 O O . LYS A 1 114 ? -5.792 -15.439 9.304 1.00 93.44 114 LYS A O 1
ATOM 951 N N . TYR A 1 115 ? -3.819 -15.689 10.343 1.00 95.12 115 TYR A N 1
ATOM 952 C CA . TYR A 1 115 ? -2.991 -15.856 9.134 1.00 95.12 115 TYR A CA 1
ATOM 953 C C . TYR A 1 115 ? -3.071 -14.668 8.142 1.00 95.12 115 TYR A C 1
ATOM 955 O O . TYR A 1 115 ? -3.409 -14.853 6.968 1.00 95.12 115 TYR A O 1
ATOM 963 N N . PRO A 1 116 ? -2.721 -13.441 8.569 1.00 96.31 116 PRO A N 1
ATOM 964 C CA . PRO A 1 116 ? -2.983 -12.216 7.807 1.00 96.31 116 PRO A CA 1
ATOM 965 C C . PRO A 1 116 ? -2.269 -12.174 6.445 1.00 96.31 116 PRO A C 1
ATOM 967 O O . PRO A 1 116 ? -2.807 -11.622 5.489 1.00 96.31 116 PRO A O 1
ATOM 970 N N . LEU A 1 117 ? -1.099 -12.812 6.315 1.00 96.56 117 LEU A N 1
ATOM 971 C CA . LEU A 1 117 ? -0.373 -12.919 5.043 1.00 96.56 117 LEU A CA 1
ATOM 972 C C . LEU A 1 117 ? -1.162 -13.721 3.999 1.00 96.56 117 LEU A C 1
ATOM 974 O O . LEU A 1 117 ? -1.391 -13.245 2.888 1.00 96.56 117 LEU A O 1
ATOM 978 N N . LEU A 1 118 ? -1.624 -14.918 4.374 1.00 96.88 118 LEU A N 1
ATOM 979 C CA . LEU A 1 118 ? -2.391 -15.792 3.484 1.00 96.88 118 LEU A CA 1
ATOM 980 C C . LEU A 1 118 ? -3.726 -15.156 3.106 1.00 96.88 118 LEU A C 1
ATOM 982 O O . LEU A 1 118 ? -4.135 -15.222 1.947 1.00 96.88 118 LEU A O 1
ATOM 986 N N . ILE A 1 119 ? -4.390 -14.505 4.064 1.00 97.06 119 ILE A N 1
ATOM 987 C CA . ILE A 1 119 ? -5.641 -13.799 3.794 1.00 97.06 119 ILE A CA 1
ATOM 988 C C . ILE A 1 119 ? -5.400 -12.609 2.863 1.00 97.06 119 ILE A C 1
ATOM 990 O O . ILE A 1 119 ? -6.144 -12.465 1.900 1.00 97.06 119 ILE A O 1
ATOM 994 N N . SER A 1 120 ? -4.341 -11.817 3.054 1.00 97.25 120 SER A N 1
ATOM 995 C CA . SER A 1 120 ? -4.004 -10.711 2.143 1.00 97.25 120 SER A CA 1
ATOM 996 C C . SER A 1 120 ? -3.814 -11.202 0.702 1.00 97.25 120 SER A C 1
ATOM 998 O O . SER A 1 120 ? -4.418 -10.662 -0.231 1.00 97.25 120 SER A O 1
ATOM 1000 N N . ILE A 1 121 ? -3.064 -12.294 0.519 1.00 97.56 121 ILE A N 1
ATOM 1001 C CA . ILE A 1 121 ? -2.855 -12.931 -0.789 1.00 97.56 121 ILE A CA 1
ATOM 1002 C C . ILE A 1 121 ? -4.191 -13.404 -1.371 1.00 97.56 121 ILE A C 1
ATOM 1004 O O . ILE A 1 121 ? -4.542 -13.052 -2.498 1.00 97.56 121 ILE A O 1
ATOM 1008 N N . LYS A 1 122 ? -4.976 -14.160 -0.596 1.00 97.19 122 LYS A N 1
ATOM 1009 C CA . LYS A 1 122 ? -6.279 -14.692 -1.022 1.00 97.19 122 LYS A CA 1
ATOM 1010 C C . LYS A 1 122 ? -7.230 -13.579 -1.462 1.00 97.19 122 LYS A C 1
ATOM 1012 O O . LYS A 1 122 ? -7.886 -13.706 -2.493 1.00 97.19 122 LYS A O 1
ATOM 1017 N N . GLN A 1 123 ? -7.296 -12.486 -0.707 1.00 96.25 123 GLN A N 1
ATOM 1018 C CA . GLN A 1 123 ? -8.164 -11.351 -1.019 1.00 96.25 123 GLN A CA 1
ATOM 1019 C C . GLN A 1 123 ? -7.695 -10.606 -2.271 1.00 96.25 123 GLN A C 1
ATOM 1021 O O . GLN A 1 123 ? -8.527 -10.204 -3.080 1.00 96.25 123 GLN A O 1
ATOM 1026 N N . THR A 1 124 ? -6.383 -10.515 -2.499 1.00 96.69 124 THR A N 1
ATOM 1027 C CA . THR A 1 124 ? -5.820 -9.961 -3.743 1.00 96.69 124 THR A CA 1
ATOM 1028 C C . THR A 1 124 ? -6.303 -10.740 -4.966 1.00 96.69 124 THR A C 1
ATOM 1030 O O . THR A 1 124 ? -6.800 -10.148 -5.924 1.00 96.69 124 THR A O 1
ATOM 1033 N N . TYR A 1 125 ? -6.243 -12.074 -4.921 1.00 96.44 125 TYR A N 1
ATOM 1034 C CA . TYR A 1 125 ? -6.748 -12.912 -6.014 1.00 96.44 125 TYR A CA 1
ATOM 1035 C C . TYR A 1 125 ? -8.270 -12.865 -6.147 1.00 96.44 125 TYR A C 1
ATOM 1037 O O . TYR A 1 125 ? -8.778 -12.864 -7.265 1.00 96.44 125 TYR A O 1
ATOM 1045 N N . ARG A 1 126 ? -9.001 -12.757 -5.033 1.00 95.00 126 ARG A N 1
ATOM 1046 C CA . ARG A 1 126 ? -10.465 -12.622 -5.042 1.00 95.00 126 ARG A CA 1
ATOM 1047 C C . ARG A 1 126 ? -10.930 -11.308 -5.673 1.00 95.00 126 ARG A C 1
ATOM 1049 O O . ARG A 1 126 ? -11.941 -11.286 -6.364 1.00 95.00 126 ARG A O 1
ATOM 1056 N N . ILE A 1 127 ? -10.197 -10.222 -5.443 1.00 95.06 127 ILE A N 1
ATOM 1057 C CA . ILE A 1 127 ? -10.419 -8.927 -6.101 1.00 95.06 127 ILE A CA 1
ATOM 1058 C C . ILE A 1 127 ? -10.017 -8.993 -7.581 1.00 95.06 127 ILE A C 1
ATOM 1060 O O . ILE A 1 127 ? -10.634 -8.329 -8.415 1.00 95.06 127 ILE A O 1
ATOM 1064 N N . GLY A 1 128 ? -8.997 -9.790 -7.892 1.00 96.31 128 GLY A N 1
ATOM 1065 C CA . GLY A 1 128 ? -8.388 -9.929 -9.207 1.00 96.31 128 GLY A CA 1
ATOM 1066 C C . GLY A 1 128 ? -7.056 -9.185 -9.270 1.00 96.31 128 GLY A C 1
ATOM 1067 O O . GLY A 1 128 ? -7.001 -7.974 -9.057 1.00 96.31 128 GLY A O 1
ATOM 1068 N N . LEU A 1 129 ? -5.984 -9.907 -9.615 1.00 96.12 129 LEU A N 1
ATOM 1069 C CA . LEU A 1 129 ? -4.611 -9.389 -9.606 1.00 96.12 129 LEU A CA 1
ATOM 1070 C C . LEU A 1 129 ? -4.453 -8.131 -10.476 1.00 96.12 129 LEU A C 1
ATOM 1072 O O . LEU A 1 129 ? -3.948 -7.115 -10.009 1.00 96.12 129 LEU A O 1
ATOM 1076 N N . PHE A 1 130 ? -4.956 -8.162 -11.713 1.00 96.12 130 PHE A N 1
ATOM 1077 C CA . PHE A 1 130 ? -4.892 -7.010 -12.617 1.00 96.12 130 PHE A CA 1
ATOM 1078 C C . PHE A 1 130 ? -5.679 -5.813 -12.085 1.00 96.12 130 PHE A C 1
ATOM 1080 O O . PHE A 1 130 ? -5.162 -4.698 -12.068 1.00 96.12 130 PHE A O 1
ATOM 1087 N N . LYS A 1 131 ? -6.906 -6.038 -11.589 1.00 95.81 131 LYS A N 1
ATOM 1088 C CA . LYS A 1 131 ? -7.705 -4.980 -10.952 1.00 95.81 131 LYS A CA 1
ATOM 1089 C C . LYS A 1 131 ? -6.928 -4.367 -9.791 1.00 95.81 131 LYS A C 1
ATOM 1091 O O . LYS A 1 131 ? -6.951 -3.147 -9.640 1.00 95.81 131 LYS A O 1
ATOM 1096 N N . ALA A 1 132 ? -6.219 -5.183 -9.010 1.00 96.75 132 ALA A N 1
ATOM 1097 C CA . ALA A 1 132 ? -5.431 -4.691 -7.898 1.00 96.75 132 ALA A CA 1
ATOM 1098 C C . ALA A 1 132 ? -4.248 -3.829 -8.340 1.00 96.75 132 ALA A C 1
ATOM 1100 O O . ALA A 1 132 ? -4.133 -2.694 -7.880 1.00 96.75 132 ALA A O 1
ATOM 1101 N N . ILE A 1 133 ? -3.453 -4.310 -9.296 1.00 96.25 133 ILE A N 1
ATOM 1102 C CA . ILE A 1 133 ? -2.301 -3.588 -9.854 1.00 96.25 133 ILE A CA 1
ATOM 1103 C C . ILE A 1 133 ? -2.738 -2.247 -10.458 1.00 96.25 133 ILE A C 1
ATOM 1105 O O . ILE A 1 133 ? -2.220 -1.200 -10.073 1.00 96.25 133 ILE A O 1
ATOM 1109 N N . PHE A 1 134 ? -3.743 -2.246 -11.340 1.00 96.19 134 PHE A N 1
ATOM 1110 C CA . PHE A 1 134 ? -4.224 -1.024 -12.000 1.00 96.19 134 PHE A CA 1
ATOM 1111 C C . PHE A 1 134 ? -4.955 -0.057 -11.060 1.00 96.19 134 PHE A C 1
ATOM 1113 O O . PHE A 1 134 ? -5.148 1.108 -11.410 1.00 96.19 134 PHE A O 1
ATOM 1120 N N . THR A 1 135 ? -5.361 -0.510 -9.872 1.00 96.25 135 THR A N 1
ATOM 1121 C CA . THR A 1 135 ? -5.930 0.368 -8.843 1.00 96.25 135 THR A CA 1
ATOM 1122 C C . THR A 1 135 ? -4.839 0.966 -7.966 1.00 96.25 135 THR A C 1
ATOM 1124 O O . THR A 1 135 ? -4.863 2.171 -7.721 1.00 96.25 135 THR A O 1
ATOM 1127 N N . ILE A 1 136 ? -3.880 0.156 -7.505 1.00 96.25 136 ILE A N 1
ATOM 1128 C CA . ILE A 1 136 ? -2.872 0.616 -6.549 1.00 96.25 136 ILE A CA 1
ATOM 1129 C C . ILE A 1 136 ? -1.756 1.416 -7.211 1.00 96.25 136 ILE A C 1
ATOM 1131 O O . ILE A 1 136 ? -1.296 2.387 -6.625 1.00 96.25 136 ILE A O 1
ATOM 1135 N N . MET A 1 137 ? -1.351 1.072 -8.436 1.00 95.88 137 MET A N 1
ATOM 1136 C CA . MET A 1 137 ? -0.217 1.721 -9.095 1.00 95.88 137 MET A CA 1
ATOM 1137 C C . MET A 1 137 ? -0.438 3.233 -9.285 1.00 95.88 137 MET A C 1
ATOM 1139 O O . MET A 1 137 ? 0.447 4.007 -8.917 1.00 95.88 137 MET A O 1
ATOM 1143 N N . PRO A 1 138 ? -1.618 3.710 -9.741 1.00 96.69 138 PRO A N 1
ATOM 1144 C CA . PRO A 1 138 ? -1.906 5.144 -9.769 1.00 96.69 138 PRO A CA 1
ATOM 1145 C C . PRO A 1 138 ? -1.946 5.797 -8.380 1.00 96.69 138 PRO A C 1
ATOM 1147 O O . PRO A 1 138 ? -1.565 6.959 -8.244 1.00 96.69 138 PRO A O 1
ATOM 1150 N N . ILE A 1 139 ? -2.402 5.076 -7.348 1.00 96.44 139 ILE A N 1
ATOM 1151 C CA . ILE A 1 139 ? -2.431 5.579 -5.965 1.00 96.44 139 ILE A CA 1
ATOM 1152 C C . ILE A 1 139 ? -1.000 5.733 -5.439 1.00 96.44 139 ILE A C 1
ATOM 1154 O O . ILE A 1 139 ? -0.658 6.796 -4.927 1.00 96.44 139 ILE A O 1
ATOM 1158 N N . GLY A 1 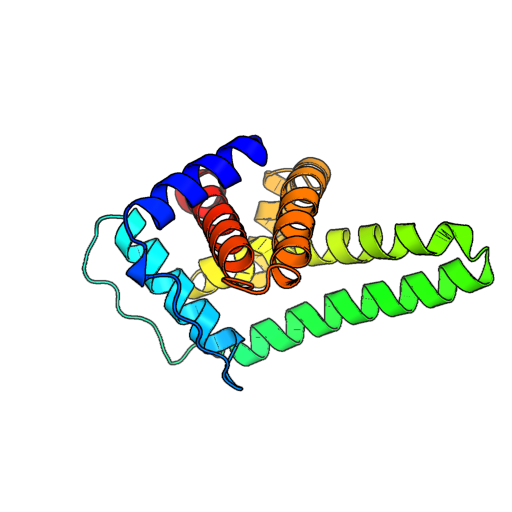140 ? -0.146 4.724 -5.616 1.00 95.12 140 GLY A N 1
ATOM 1159 C CA . GLY A 1 140 ? 1.260 4.772 -5.221 1.00 95.12 140 GLY A CA 1
ATOM 1160 C C . GLY A 1 140 ? 2.025 5.868 -5.963 1.00 95.12 140 GLY A C 1
ATOM 1161 O O . GLY A 1 140 ? 2.740 6.650 -5.339 1.00 95.12 140 GLY A O 1
ATOM 1162 N N . PHE A 1 141 ? 1.790 6.028 -7.270 1.00 95.44 141 PHE A N 1
ATOM 1163 C CA . PHE A 1 141 ? 2.328 7.159 -8.031 1.00 95.44 141 PHE A CA 1
ATOM 1164 C C . PHE A 1 141 ? 1.877 8.509 -7.450 1.00 95.44 141 PHE A C 1
ATOM 1166 O O . PHE A 1 141 ? 2.704 9.388 -7.213 1.00 95.44 141 PHE A O 1
ATOM 1173 N N . PHE A 1 142 ? 0.584 8.666 -7.147 1.00 95.31 142 PHE A N 1
ATOM 1174 C CA . PHE A 1 142 ? 0.044 9.877 -6.521 1.00 95.31 142 PHE A CA 1
ATOM 1175 C C . PHE A 1 142 ? 0.691 10.185 -5.157 1.00 95.31 142 PHE A C 1
ATOM 1177 O O . PHE A 1 142 ? 0.974 11.351 -4.859 1.00 95.31 142 PHE A O 1
ATOM 1184 N N . MET A 1 143 ? 0.960 9.155 -4.346 1.00 93.88 143 MET A N 1
ATOM 1185 C CA . MET A 1 143 ? 1.657 9.283 -3.060 1.00 93.88 143 MET A CA 1
ATOM 1186 C C . MET A 1 143 ? 3.095 9.777 -3.246 1.00 93.88 143 MET A C 1
ATOM 1188 O O . MET A 1 143 ? 3.493 10.730 -2.577 1.00 93.88 143 MET A O 1
ATOM 1192 N N . VAL A 1 144 ? 3.849 9.174 -4.172 1.00 93.06 144 VAL A N 1
ATOM 1193 C CA . VAL A 1 144 ? 5.256 9.521 -4.437 1.00 93.06 144 VAL A CA 1
ATOM 1194 C C . VAL A 1 144 ? 5.385 10.926 -5.022 1.00 93.06 144 VAL A C 1
ATOM 1196 O O . VAL A 1 144 ? 6.211 11.703 -4.552 1.00 93.06 144 VAL A O 1
ATOM 1199 N N . VAL A 1 145 ? 4.534 11.301 -5.983 1.00 92.69 145 VAL A N 1
ATOM 1200 C CA . VAL A 1 145 ? 4.532 12.659 -6.562 1.00 92.69 145 VAL A CA 1
ATOM 1201 C C . VAL A 1 145 ? 4.271 13.726 -5.494 1.00 92.69 145 VAL A C 1
ATOM 1203 O O . VAL A 1 145 ? 4.837 14.816 -5.550 1.00 92.69 145 VAL A O 1
ATOM 1206 N N . GLY A 1 146 ? 3.462 13.416 -4.479 1.00 87.69 146 GLY A N 1
ATOM 1207 C CA . GLY A 1 146 ? 3.198 14.348 -3.386 1.00 87.69 146 GLY A CA 1
ATOM 1208 C C . GLY A 1 146 ? 4.421 14.702 -2.546 1.00 87.69 146 GLY A C 1
ATOM 1209 O O . GLY A 1 146 ? 4.454 15.800 -1.997 1.00 87.69 146 GLY A O 1
ATOM 1210 N N . LEU A 1 147 ? 5.444 13.840 -2.493 1.00 87.75 147 LEU A N 1
ATOM 1211 C CA . LEU A 1 147 ? 6.677 14.106 -1.742 1.00 87.75 147 LEU A CA 1
ATOM 1212 C C . LEU A 1 147 ? 7.451 15.313 -2.294 1.00 87.75 147 LEU A C 1
ATOM 1214 O O . LEU A 1 147 ? 8.190 15.952 -1.550 1.00 87.75 147 LEU A O 1
ATOM 1218 N N . PHE A 1 148 ? 7.232 15.678 -3.560 1.00 90.25 148 PHE A N 1
ATOM 1219 C CA . PHE A 1 148 ? 7.823 16.866 -4.183 1.00 90.25 148 PHE A CA 1
ATOM 1220 C C . PHE A 1 148 ? 7.084 18.173 -3.824 1.00 90.25 148 PHE A C 1
ATOM 1222 O O . PHE A 1 148 ? 7.526 19.262 -4.192 1.00 90.25 148 PHE A O 1
ATOM 1229 N N . HIS A 1 149 ? 5.966 18.110 -3.087 1.00 87.38 149 HIS A N 1
ATOM 1230 C CA . HIS A 1 149 ? 5.272 19.299 -2.590 1.00 87.38 149 HIS A CA 1
ATOM 1231 C C . HIS A 1 149 ? 5.924 19.844 -1.313 1.00 87.38 149 HIS A C 1
ATOM 1233 O O . HIS A 1 149 ? 5.656 19.375 -0.208 1.00 87.38 149 HIS A O 1
ATOM 1239 N N . TRP A 1 150 ? 6.679 20.933 -1.448 1.00 79.75 150 TRP A N 1
ATOM 1240 C CA . TRP A 1 150 ? 7.430 21.580 -0.363 1.00 79.75 150 TRP A CA 1
ATOM 1241 C C . TRP A 1 150 ? 6.630 21.915 0.905 1.00 79.75 150 TRP A C 1
ATOM 1243 O O . TRP A 1 150 ? 7.156 21.823 2.009 1.00 79.75 150 TRP A O 1
ATOM 1253 N N . ARG A 1 151 ? 5.355 22.310 0.780 1.00 82.88 151 ARG A N 1
ATOM 1254 C CA . ARG A 1 151 ? 4.551 22.752 1.938 1.00 82.88 151 ARG A CA 1
ATOM 1255 C C . ARG A 1 151 ? 3.923 21.602 2.728 1.00 82.88 151 ARG A C 1
ATOM 1257 O O . ARG A 1 151 ? 3.725 21.734 3.932 1.00 82.88 151 ARG A O 1
ATOM 1264 N N . LYS A 1 152 ? 3.539 20.513 2.055 1.00 83.88 152 LYS A N 1
ATOM 1265 C CA . LYS A 1 152 ? 2.793 19.383 2.643 1.00 83.88 152 LYS A CA 1
ATOM 1266 C C . LYS A 1 152 ? 3.161 18.061 1.946 1.00 83.88 152 LYS A C 1
ATOM 1268 O O . LYS A 1 152 ? 2.289 17.449 1.324 1.00 83.88 152 LYS A O 1
ATOM 1273 N N . PRO A 1 153 ? 4.421 17.602 2.050 1.00 85.50 153 PRO A N 1
ATOM 1274 C CA . PRO A 1 153 ? 4.913 16.462 1.272 1.00 85.50 153 PRO A CA 1
ATOM 1275 C C . PRO A 1 153 ? 4.171 15.155 1.592 1.00 85.50 153 PRO A C 1
ATOM 1277 O O . PRO A 1 153 ? 3.970 14.306 0.731 1.00 85.50 153 PRO A O 1
ATOM 1280 N N . LEU A 1 154 ? 3.686 15.009 2.829 1.00 88.25 154 LEU A N 1
ATOM 1281 C CA . LEU A 1 154 ? 3.000 13.801 3.284 1.00 88.25 154 LEU A CA 1
ATOM 1282 C C . LEU A 1 154 ? 1.487 13.808 3.026 1.00 88.25 154 LEU A C 1
ATOM 1284 O O . LEU A 1 154 ? 0.832 12.807 3.300 1.00 88.25 154 LEU A O 1
ATOM 1288 N N . LEU A 1 155 ? 0.889 14.895 2.526 1.00 90.50 155 LEU A N 1
ATOM 1289 C CA . LEU A 1 155 ? -0.570 14.955 2.359 1.00 90.50 155 LEU A CA 1
ATOM 1290 C C . LEU A 1 155 ? -1.073 13.860 1.408 1.00 90.50 155 LEU A C 1
ATOM 1292 O O . LEU A 1 155 ? -1.973 13.101 1.763 1.00 90.50 155 LEU A O 1
ATOM 1296 N N . ASN A 1 156 ? -0.456 13.731 0.231 1.00 92.69 156 ASN A N 1
ATOM 1297 C CA . ASN A 1 156 ? -0.840 12.699 -0.733 1.00 92.69 156 ASN A CA 1
ATOM 1298 C C . ASN A 1 156 ? -0.561 11.294 -0.204 1.00 92.69 156 ASN A C 1
ATOM 1300 O O . ASN A 1 156 ? -1.310 10.373 -0.516 1.00 92.69 156 ASN A O 1
ATOM 1304 N N . TRP A 1 157 ? 0.485 11.139 0.613 1.00 91.56 157 TRP A N 1
ATOM 1305 C CA . TRP A 1 157 ? 0.788 9.880 1.282 1.00 91.56 157 TRP A CA 1
ATOM 1306 C C . TRP A 1 157 ? -0.372 9.449 2.185 1.00 91.56 157 TRP A C 1
ATOM 1308 O O . TRP A 1 157 ? -0.897 8.351 2.031 1.00 91.56 157 TRP A O 1
ATOM 1318 N N . HIS A 1 158 ? -0.852 10.343 3.055 1.00 91.94 158 HIS A N 1
ATOM 1319 C CA . HIS A 1 158 ? -2.005 10.070 3.918 1.00 91.94 158 HIS A CA 1
ATOM 1320 C C . HIS A 1 158 ? -3.291 9.827 3.115 1.00 91.94 158 HIS A C 1
ATOM 1322 O O . HIS A 1 158 ? -4.044 8.911 3.441 1.00 91.94 158 HIS A O 1
ATOM 1328 N N . ILE A 1 159 ? -3.534 10.597 2.044 1.00 94.31 159 ILE A N 1
ATOM 1329 C CA . ILE A 1 159 ? -4.677 10.378 1.139 1.00 94.31 159 ILE A CA 1
ATOM 1330 C C . ILE A 1 159 ? -4.607 8.974 0.524 1.00 94.31 159 ILE A C 1
ATOM 1332 O O . ILE A 1 159 ? -5.606 8.259 0.535 1.00 94.31 159 ILE A O 1
ATOM 1336 N N . GLY A 1 160 ? -3.441 8.561 0.022 1.00 95.00 160 GLY A N 1
ATOM 1337 C CA . GLY A 1 160 ? -3.248 7.243 -0.578 1.00 95.00 160 GLY A CA 1
ATOM 1338 C C . GLY A 1 160 ? -3.396 6.105 0.431 1.00 95.00 160 GLY A C 1
ATOM 1339 O O . GLY A 1 160 ? -4.118 5.145 0.165 1.00 95.00 160 GLY A O 1
ATOM 1340 N N . CYS A 1 161 ? -2.822 6.235 1.631 1.00 94.19 161 CYS A N 1
ATOM 1341 C CA . CYS A 1 161 ? -3.033 5.268 2.712 1.00 94.19 161 CYS A CA 1
ATOM 1342 C C . CYS A 1 161 ? -4.519 5.143 3.076 1.00 94.19 161 CYS A C 1
ATOM 1344 O O . CYS A 1 161 ? -5.035 4.031 3.175 1.00 94.19 161 CYS A O 1
ATOM 1346 N N . LEU A 1 162 ? -5.233 6.264 3.212 1.00 95.56 162 LEU A N 1
ATOM 1347 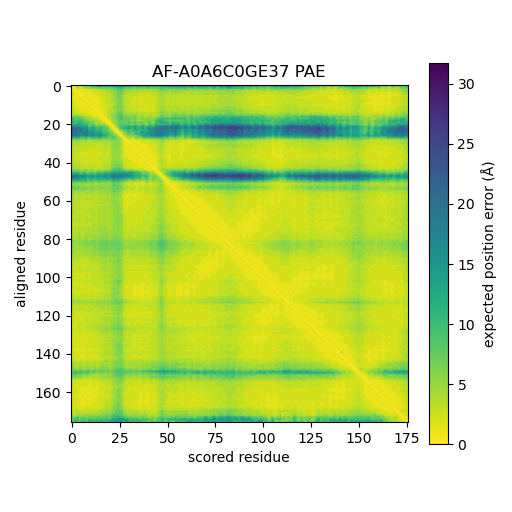C CA . LEU A 1 162 ? -6.672 6.253 3.478 1.00 95.56 162 LEU A CA 1
ATOM 1348 C C . LEU A 1 162 ? -7.468 5.638 2.321 1.00 95.56 162 LEU A C 1
ATOM 1350 O O . LEU A 1 162 ? -8.471 4.974 2.561 1.00 95.56 162 LEU A O 1
ATOM 1354 N N . SER A 1 163 ? -7.025 5.815 1.075 1.00 97.00 163 SER A N 1
ATOM 1355 C CA . SER A 1 163 ? -7.657 5.190 -0.094 1.00 97.00 163 SER A CA 1
ATOM 1356 C C . SER A 1 163 ? -7.581 3.670 -0.011 1.00 97.00 163 SER A C 1
ATOM 1358 O O . SER A 1 163 ? -8.569 2.993 -0.283 1.00 97.00 163 SER A O 1
ATOM 1360 N N . VAL A 1 164 ? -6.445 3.129 0.434 1.00 96.38 164 VAL A N 1
ATOM 1361 C CA . VAL A 1 164 ? -6.297 1.688 0.685 1.00 96.38 164 VAL A CA 1
ATOM 1362 C C . VAL A 1 164 ? -7.190 1.227 1.839 1.00 96.38 164 VAL A C 1
ATOM 1364 O O . VAL A 1 164 ? -7.797 0.166 1.728 1.00 96.38 164 VAL A O 1
ATOM 1367 N N . LEU A 1 165 ? -7.331 2.015 2.911 1.00 95.69 165 LEU A N 1
ATOM 1368 C CA . LEU A 1 165 ? -8.222 1.686 4.035 1.00 95.69 165 LEU A CA 1
ATOM 1369 C C . LEU A 1 165 ? -9.699 1.655 3.639 1.00 95.69 165 LEU A C 1
ATOM 1371 O O . LEU A 1 165 ? -10.395 0.702 3.975 1.00 95.69 165 LEU A O 1
ATOM 1375 N N . LEU A 1 166 ? -10.167 2.661 2.897 1.00 95.44 166 LEU A N 1
ATOM 1376 C CA . LEU A 1 166 ? -11.535 2.679 2.374 1.00 95.44 166 LEU A CA 1
ATOM 1377 C C . LEU A 1 166 ? -11.776 1.479 1.459 1.00 95.44 166 LEU A C 1
ATOM 1379 O O . LEU A 1 166 ? -12.798 0.809 1.555 1.00 95.44 166 LEU A O 1
ATOM 1383 N N . TRP A 1 167 ? -10.801 1.162 0.606 1.00 96.12 167 TRP A N 1
ATOM 1384 C CA . TRP A 1 167 ? -10.918 0.016 -0.280 1.00 96.12 167 TRP A CA 1
ATOM 1385 C C . TRP A 1 167 ? -10.934 -1.317 0.479 1.00 96.12 167 TRP A C 1
ATOM 1387 O O . TRP A 1 167 ? -11.715 -2.207 0.147 1.00 96.12 167 TRP A O 1
ATOM 1397 N N . TYR A 1 168 ? -10.115 -1.441 1.523 1.00 95.94 168 TYR A N 1
ATOM 1398 C CA . TYR A 1 168 ? -10.133 -2.576 2.440 1.00 95.94 168 TYR A CA 1
ATOM 1399 C C . TYR A 1 168 ? -11.501 -2.737 3.111 1.00 95.94 168 TYR A C 1
ATOM 1401 O O . TYR A 1 168 ? -12.052 -3.837 3.103 1.00 95.94 168 TYR A O 1
ATOM 1409 N N . GLN A 1 169 ? -12.059 -1.651 3.653 1.00 93.56 169 GLN A N 1
ATOM 1410 C CA . GLN A 1 169 ? -13.362 -1.650 4.317 1.00 93.56 169 GLN A CA 1
ATOM 1411 C C . GLN A 1 169 ? -14.467 -2.129 3.364 1.00 93.56 169 GLN A C 1
ATOM 1413 O O . GLN A 1 169 ? -15.234 -3.027 3.714 1.00 93.56 169 GLN A O 1
ATOM 1418 N N . ASP A 1 170 ? -14.482 -1.592 2.142 1.00 92.25 170 ASP A N 1
ATOM 1419 C CA . ASP A 1 170 ? -15.539 -1.837 1.160 1.00 92.25 170 ASP A CA 1
ATOM 1420 C C . ASP A 1 170 ? -15.440 -3.232 0.497 1.00 92.25 170 ASP A C 1
ATOM 1422 O O . ASP A 1 170 ? -16.461 -3.849 0.196 1.00 92.25 170 ASP A O 1
ATOM 1426 N N . GLU A 1 171 ? -14.232 -3.758 0.241 1.00 91.31 171 GLU A N 1
ATOM 1427 C CA . GLU A 1 171 ? -14.051 -4.977 -0.578 1.00 91.31 171 GLU A CA 1
ATOM 1428 C C . GLU A 1 171 ? -13.503 -6.194 0.174 1.00 91.31 171 GLU A C 1
ATOM 1430 O O . GLU A 1 171 ? -13.713 -7.325 -0.275 1.00 91.31 171 GLU A O 1
ATOM 1435 N N . VAL A 1 172 ? -12.804 -5.999 1.292 1.00 90.81 172 VAL A N 1
ATOM 1436 C CA . VAL A 1 172 ? -12.189 -7.098 2.050 1.00 90.81 172 VAL A CA 1
ATOM 1437 C C . VAL A 1 172 ? -12.931 -7.326 3.352 1.00 90.81 172 VAL A C 1
ATOM 1439 O O . VAL A 1 172 ? -13.423 -8.428 3.580 1.00 90.81 172 VAL A O 1
ATOM 1442 N N . ARG A 1 173 ? -13.046 -6.290 4.182 1.00 85.44 173 ARG A N 1
ATOM 1443 C CA . ARG A 1 173 ? -13.566 -6.397 5.546 1.00 85.44 173 ARG A CA 1
ATOM 1444 C C . ARG A 1 173 ? -15.030 -6.815 5.597 1.00 85.44 173 ARG A C 1
ATOM 1446 O O . ARG A 1 173 ? -15.389 -7.639 6.422 1.00 85.44 173 ARG A O 1
ATOM 1453 N N . ALA A 1 174 ? -15.843 -6.340 4.653 1.00 79.31 174 ALA A N 1
ATOM 1454 C CA . ALA A 1 174 ? -17.232 -6.776 4.483 1.00 79.31 174 ALA A CA 1
ATOM 1455 C C . ALA A 1 174 ? -17.392 -8.276 4.141 1.00 79.31 174 ALA A C 1
ATOM 1457 O O . ALA A 1 174 ? -18.511 -8.779 4.092 1.00 79.31 174 ALA A O 1
ATOM 1458 N N . ARG A 1 175 ? -16.293 -8.982 3.839 1.00 78.25 175 ARG A N 1
ATOM 1459 C CA . ARG A 1 175 ? -16.267 -10.389 3.407 1.00 78.25 175 ARG A CA 1
ATOM 1460 C C . ARG A 1 175 ? -15.397 -11.284 4.300 1.00 78.25 175 ARG A C 1
ATOM 1462 O O . ARG A 1 175 ? -15.164 -12.434 3.908 1.00 78.25 175 ARG A O 1
ATOM 1469 N N . LEU A 1 176 ? -14.835 -10.733 5.379 1.00 78.50 176 LEU A N 1
ATOM 1470 C CA . LEU A 1 176 ? -14.137 -11.481 6.428 1.00 78.50 176 LEU A CA 1
ATOM 1471 C C . LEU A 1 176 ? -15.164 -12.151 7.339 1.00 78.50 176 LEU A C 1
ATOM 1473 O O . LEU A 1 176 ? -14.895 -13.313 7.707 1.00 78.50 176 LEU A O 1
#

Mean predicted aligned error: 4.26 Å

Secondary structure (DSSP, 8-state):
--HHHHHHHHHHHHHT-GGG------TTHHHHHHHHHHHHHHHHHT-TTPPP-TTS-HHHHHHHHHHHHHHHHHHHHHHHHHH-GGGTHHHHHHHHHHHHHTTTHHHHHHTT-SSHHHHHHHHHHHH-HHHHHHHHHHHHHHHHHHTT-TT-TTHHHHHHHHHHHHHHHHHTGGG-

Radius of gyration: 16.5 Å; Cα contacts (8 Å, |Δi|>4): 156; chains: 1; bounding box: 39×39×44 Å

Organism: NCBI:txid2704465

pLDDT: mean 91.54, std 8.89, range [57.5, 98.31]

Sequence (176 aa):
MKFKELLLRSKSYLDKNPHYVANRYSLGVFWWGAKWMFDRLDELDKKKGHSFDSSVNFTAYGIFKYILCAGTLLLSAIFLFGVSPFLLPFSIIAFYIVEVHFLFLFPLLIDKVKYPLLISIKQTYRIGLFKAIFTIMPIGFFMVVGLFHWRKPLLNWHIGCLSVLLWYQDEVRARL

Foldseek 3Di:
DALVVLLVVLLVVCVVPVVLQDPDDDPPCQVVLLVSLLVLLCVVVVPPDDDFDPVDPSVVVVVVLVCVLVVQLVVVQVVVVVVPNVCSVCSVVSSLLSNQLCLCLSVCVRVVPPPSSVLSNVLCVVCNVVNSSNNLVVLVVQLCVLCPPPPRSRPSVSSSSSSSSVVCVVRPVVPD

Solvent-accessible surface area (backbone atoms only — not comparable to full-atom values): 9657 Å² total; per-residue (Å²): 136,58,49,69,59,34,44,51,53,25,42,57,54,40,72,76,42,62,82,77,72,65,94,75,88,58,96,53,55,43,48,55,47,50,51,52,51,46,57,51,50,41,59,74,66,70,55,85,82,80,76,85,70,80,85,60,63,44,48,60,56,45,50,53,52,49,51,55,26,50,50,41,24,52,55,41,30,56,56,31,42,77,75,37,68,87,45,36,71,56,15,57,53,50,19,41,63,52,42,45,35,53,64,47,30,65,63,30,53,72,69,65,45,82,62,29,64,61,48,18,36,53,50,31,55,73,71,27,59,67,59,45,41,72,32,45,53,61,38,54,49,48,20,58,60,23,56,75,37,89,92,53,29,59,53,34,37,54,26,35,54,40,21,52,50,54,48,38,51,70,69,44,59,78,73,110